Protein AF-A0A660A2M6-F1 (afdb_monomer)

Solvent-accessible surface area (backbone atoms only — not comparable to full-atom values): 5338 Å² total; per-residue (Å²): 132,86,54,66,68,58,50,52,53,50,29,59,75,67,74,46,66,57,68,67,61,45,51,49,50,27,62,78,69,73,40,78,62,93,88,64,86,69,58,71,73,56,45,52,51,55,52,52,41,52,53,47,29,57,69,73,38,54,99,88,48,68,91,47,71,66,57,47,50,53,37,48,53,51,32,54,52,53,52,48,53,56,62,61,70,73,73,121

Organism: Streptococcus pyogenes (NCBI:txid1314)

Foldseek 3Di:
DDAPVNLQVVCVVVVHDGLLVQLVCCLVVVHHDPPDDDDPVSVVVSVQLNVQLVVPAPPVGDPDPVSSSVSSVVSNVVRNVVVVVVPD

pLDDT: mean 83.78, std 10.8, range [36.09, 93.94]

Secondary structure (DSSP, 8-state):
---HHHHHHHHHHTTPPPHHHHHHHHHHHSS--TT----HHHHHHHHHHHHHHHHHSBTTB-SSHHHHHHHHHHHHHHHHHHHHHT--

Mean predicted aligned error: 5.65 Å

Sequence (88 aa):
MMSLECLRIYLKKSQFTELEHLLFRIIVLGGYPDDMYFPSRVRTIITSLVNNIRKNLDSEGYRSVEELEEAIEKAISEHDEITQKGGG

Radius of gyration: 12.98 Å; Cα contacts (8 Å, |Δi|>4): 50; chains: 1; bounding box: 39×18×28 Å

Structure (mmCIF, N/CA/C/O backbone):
data_AF-A0A660A2M6-F1
#
_entry.id   AF-A0A660A2M6-F1
#
loop_
_atom_site.group_PDB
_atom_site.id
_atom_site.type_symbol
_atom_site.label_atom_id
_atom_site.label_alt_id
_atom_site.label_comp_id
_atom_site.label_asym_id
_atom_site.label_entity_id
_atom_site.label_seq_id
_atom_site.pdbx_PDB_ins_code
_atom_site.Cartn_x
_atom_site.Cartn_y
_atom_site.Cartn_z
_atom_site.occupancy
_atom_site.B_iso_or_equiv
_atom_site.auth_seq_id
_atom_site.auth_comp_id
_atom_site.auth_asym_id
_atom_site.auth_atom_id
_atom_site.pdbx_PDB_model_num
ATOM 1 N N . MET A 1 1 ? 15.922 -7.296 -1.909 1.00 54.28 1 MET A N 1
ATOM 2 C CA . MET A 1 1 ? 14.556 -6.813 -2.247 1.00 54.28 1 MET A CA 1
ATOM 3 C C . MET A 1 1 ? 14.677 -5.442 -2.931 1.00 54.28 1 MET A C 1
ATOM 5 O O . MET A 1 1 ? 15.772 -4.903 -2.920 1.00 54.28 1 MET A O 1
ATOM 9 N N . MET A 1 2 ? 13.671 -4.902 -3.635 1.00 64.62 2 MET A N 1
ATOM 10 C CA . MET A 1 2 ? 13.747 -3.496 -4.115 1.00 64.62 2 MET A CA 1
ATOM 11 C C . MET A 1 2 ? 13.420 -2.561 -2.946 1.00 64.62 2 MET A C 1
ATOM 13 O O . MET A 1 2 ? 12.527 -2.903 -2.175 1.00 64.62 2 MET A O 1
ATOM 17 N N . SER A 1 3 ? 14.114 -1.428 -2.814 1.00 80.25 3 SER A N 1
ATOM 18 C CA . SER A 1 3 ? 13.808 -0.436 -1.775 1.00 80.25 3 SER A CA 1
ATOM 19 C C . SER A 1 3 ? 12.518 0.332 -2.081 1.00 80.25 3 SER A C 1
ATOM 21 O O . SER A 1 3 ? 12.107 0.442 -3.243 1.00 80.25 3 SER A O 1
ATOM 23 N N . LEU A 1 4 ? 11.889 0.889 -1.042 1.00 83.94 4 LEU A N 1
ATOM 24 C CA . LEU A 1 4 ? 10.729 1.779 -1.171 1.00 83.94 4 LEU A CA 1
ATOM 25 C C . LEU A 1 4 ? 11.044 3.019 -2.008 1.00 83.94 4 LEU A C 1
ATOM 27 O O . LEU A 1 4 ? 10.225 3.447 -2.819 1.00 83.94 4 LEU A O 1
ATOM 31 N N . GLU A 1 5 ? 12.256 3.552 -1.880 1.00 82.56 5 GLU A N 1
ATOM 32 C CA . GLU A 1 5 ? 12.724 4.670 -2.696 1.00 82.56 5 GLU A CA 1
ATOM 33 C C . GLU A 1 5 ? 12.712 4.322 -4.195 1.00 82.56 5 GLU A C 1
ATOM 35 O O . GLU A 1 5 ? 12.182 5.074 -5.014 1.00 82.56 5 GLU A O 1
ATOM 40 N N . CYS A 1 6 ? 13.193 3.129 -4.563 1.00 82.31 6 CYS A N 1
ATOM 41 C CA . CYS A 1 6 ? 13.131 2.643 -5.941 1.00 82.31 6 CYS A CA 1
ATOM 42 C C . CYS A 1 6 ? 11.687 2.462 -6.438 1.00 82.31 6 CYS A C 1
ATOM 44 O O . CYS A 1 6 ? 11.407 2.759 -7.602 1.00 82.31 6 CYS A O 1
ATOM 46 N N . LEU A 1 7 ? 10.762 2.018 -5.577 1.00 85.25 7 LEU A N 1
ATOM 47 C CA . LEU A 1 7 ? 9.336 1.935 -5.911 1.00 85.25 7 LEU A CA 1
ATOM 48 C C . LEU A 1 7 ? 8.740 3.323 -6.184 1.00 85.25 7 LEU A C 1
ATOM 50 O O . LEU A 1 7 ? 8.100 3.515 -7.216 1.00 85.25 7 LEU A O 1
ATOM 54 N N . ARG A 1 8 ? 8.992 4.300 -5.307 1.00 87.38 8 ARG A N 1
ATOM 55 C CA . ARG A 1 8 ? 8.517 5.684 -5.471 1.00 87.38 8 ARG A CA 1
ATOM 56 C C . ARG A 1 8 ? 9.063 6.323 -6.751 1.00 87.38 8 ARG A C 1
ATOM 58 O O . ARG A 1 8 ? 8.302 6.916 -7.516 1.00 87.38 8 ARG A O 1
ATOM 65 N N . ILE A 1 9 ? 10.355 6.140 -7.045 1.00 85.38 9 ILE A N 1
ATOM 66 C CA . ILE A 1 9 ? 10.970 6.610 -8.299 1.00 85.38 9 ILE A CA 1
ATOM 67 C C . ILE A 1 9 ? 10.307 5.948 -9.513 1.00 85.38 9 ILE A C 1
ATOM 69 O O . ILE A 1 9 ? 10.031 6.626 -10.505 1.00 85.38 9 ILE A O 1
ATOM 73 N N . TYR A 1 10 ? 10.048 4.639 -9.450 1.00 86.25 10 TYR A N 1
ATOM 74 C CA . TYR A 1 10 ? 9.390 3.905 -10.528 1.00 86.25 10 TYR A CA 1
ATOM 75 C C . TYR A 1 10 ? 7.979 4.438 -10.813 1.00 86.25 10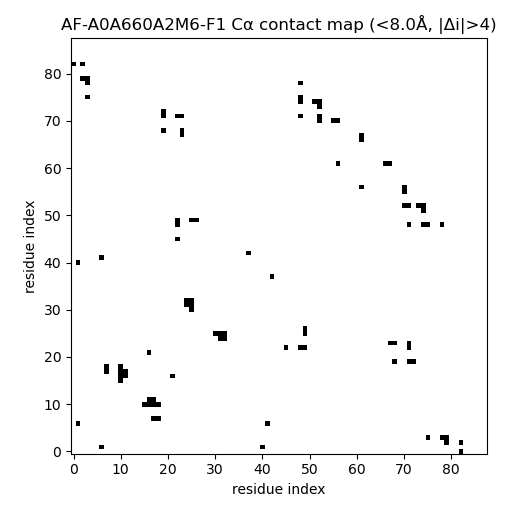 TYR A C 1
ATOM 77 O O . TYR A 1 10 ? 7.659 4.711 -11.973 1.00 86.25 10 TYR A O 1
ATOM 85 N N . LEU A 1 11 ? 7.160 4.624 -9.771 1.00 86.69 11 LEU A N 1
ATOM 86 C CA . LEU A 1 11 ? 5.793 5.138 -9.896 1.00 86.69 11 LEU A CA 1
ATOM 87 C C . LEU A 1 11 ? 5.789 6.542 -10.511 1.00 86.69 11 LEU A C 1
ATOM 89 O O . LEU A 1 11 ? 5.112 6.768 -11.513 1.00 86.69 11 LEU A O 1
ATOM 93 N N . LYS A 1 12 ? 6.648 7.439 -10.009 1.00 85.31 12 LYS A N 1
ATOM 94 C CA . LYS A 1 12 ? 6.781 8.808 -10.525 1.00 85.31 12 LYS A CA 1
ATOM 95 C C . LYS A 1 12 ? 7.204 8.849 -11.996 1.00 85.31 12 LYS A C 1
ATOM 97 O O . LYS A 1 12 ? 6.638 9.604 -12.781 1.00 85.31 12 LYS A O 1
ATOM 102 N N . LYS A 1 13 ? 8.190 8.034 -12.393 1.00 84.12 13 LYS A N 1
ATOM 103 C CA . LYS A 1 13 ? 8.661 7.964 -13.791 1.00 84.12 13 LYS A CA 1
ATOM 104 C C . LYS A 1 13 ? 7.606 7.425 -14.749 1.00 84.12 13 LYS A C 1
ATOM 106 O O . LYS A 1 13 ? 7.595 7.803 -15.914 1.00 84.12 13 LYS A O 1
ATOM 111 N N . SER A 1 14 ? 6.742 6.551 -14.257 1.00 76.75 14 SER A N 1
ATOM 112 C CA . SER A 1 14 ? 5.711 5.897 -15.058 1.00 76.75 14 SER A CA 1
ATOM 113 C C . SER A 1 14 ? 4.380 6.660 -15.040 1.00 76.75 14 SER A C 1
ATOM 115 O O . SER A 1 14 ? 3.368 6.108 -15.452 1.00 76.75 14 SER A O 1
ATOM 117 N N . GLN A 1 15 ? 4.380 7.910 -14.551 1.00 77.50 15 GLN A N 1
ATOM 118 C CA . GLN A 1 15 ? 3.188 8.757 -14.396 1.00 77.50 15 GLN A CA 1
ATOM 119 C C . GLN A 1 15 ? 2.061 8.093 -13.583 1.00 77.50 15 GLN A C 1
ATOM 121 O O . GLN A 1 15 ? 0.891 8.433 -13.740 1.00 77.50 15 GLN A O 1
ATOM 126 N N . PHE A 1 16 ? 2.408 7.148 -12.705 1.00 77.12 16 PHE A N 1
ATOM 127 C CA . PHE A 1 16 ? 1.449 6.526 -11.802 1.00 77.12 16 PHE A CA 1
ATOM 128 C C . PHE A 1 16 ? 1.185 7.414 -10.584 1.00 77.12 16 PHE A C 1
ATOM 130 O O . PHE A 1 16 ? 1.925 8.350 -10.277 1.00 77.12 16 PHE A O 1
ATOM 137 N N . THR A 1 17 ? 0.115 7.070 -9.875 1.00 73.69 17 THR A N 1
ATOM 138 C CA . THR A 1 17 ? -0.281 7.637 -8.588 1.00 73.69 17 THR A CA 1
ATOM 139 C C . THR A 1 17 ? 0.833 7.521 -7.531 1.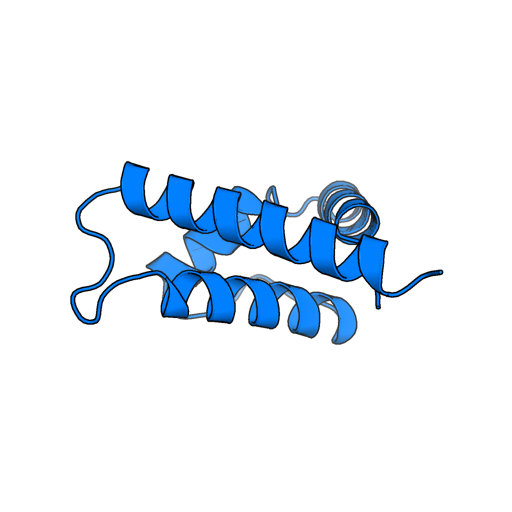00 73.69 17 THR A C 1
ATOM 141 O O . THR A 1 17 ? 1.622 6.573 -7.562 1.00 73.69 17 THR A O 1
ATOM 144 N N . GLU A 1 18 ? 0.885 8.467 -6.582 1.00 88.50 18 GLU A N 1
ATOM 145 C CA . GLU A 1 18 ? 1.726 8.356 -5.377 1.00 88.50 18 GLU A CA 1
ATOM 146 C C . GLU A 1 18 ? 1.447 7.039 -4.635 1.00 88.50 18 GLU A C 1
ATOM 148 O O . GLU A 1 18 ? 0.334 6.512 -4.693 1.00 88.50 18 GLU A O 1
ATOM 153 N N . LEU A 1 19 ? 2.464 6.475 -3.974 1.00 91.38 19 LEU A N 1
ATOM 154 C CA . LEU A 1 19 ? 2.386 5.132 -3.387 1.00 91.38 19 LEU A CA 1
ATOM 155 C C . LEU A 1 19 ? 1.248 5.033 -2.365 1.00 91.38 19 LEU A C 1
ATOM 157 O O . LEU A 1 19 ? 0.499 4.063 -2.362 1.00 91.38 19 LEU A O 1
ATOM 161 N N . GLU A 1 20 ? 1.109 6.054 -1.537 1.00 92.62 20 GLU A N 1
ATOM 162 C CA . GLU A 1 20 ? 0.109 6.198 -0.491 1.00 92.62 20 GLU A CA 1
ATOM 163 C C . GLU A 1 20 ? -1.301 6.161 -1.098 1.00 92.62 20 GLU A C 1
ATOM 165 O O . GLU A 1 20 ? -2.128 5.327 -0.729 1.00 92.62 20 GLU A O 1
ATOM 170 N N . HIS A 1 21 ? -1.544 6.974 -2.127 1.00 90.31 21 HIS A N 1
ATOM 171 C CA . HIS A 1 21 ? -2.829 7.017 -2.824 1.00 90.31 21 HIS A CA 1
ATOM 172 C C . HIS A 1 21 ? -3.096 5.721 -3.621 1.00 90.31 21 HIS A C 1
ATOM 174 O O . HIS A 1 21 ? -4.231 5.244 -3.681 1.00 90.31 21 HIS A O 1
ATOM 180 N N . LEU A 1 22 ? -2.070 5.069 -4.171 1.00 92.19 22 LEU A N 1
ATOM 181 C CA . LEU A 1 22 ? -2.215 3.743 -4.774 1.00 92.19 22 LEU A CA 1
ATOM 182 C C . LEU A 1 22 ? -2.672 2.697 -3.746 1.00 92.19 22 LEU A C 1
ATOM 184 O O . LEU A 1 22 ? -3.622 1.957 -4.005 1.00 92.19 22 LEU A O 1
ATOM 188 N N . LEU A 1 23 ? -2.007 2.634 -2.591 1.00 93.56 23 LEU A N 1
ATOM 189 C CA . LEU A 1 23 ? -2.353 1.707 -1.514 1.00 93.56 23 LEU A CA 1
ATOM 190 C C . LEU A 1 23 ? -3.771 1.975 -1.012 1.00 93.56 23 LEU A C 1
ATOM 192 O O . LEU A 1 23 ? -4.555 1.034 -0.906 1.00 93.56 23 LEU A O 1
ATOM 196 N N . PHE A 1 24 ? -4.128 3.245 -0.819 1.00 93.06 24 PHE A N 1
ATOM 197 C CA . PHE A 1 24 ? -5.481 3.662 -0.467 1.00 93.06 24 PHE A CA 1
ATOM 198 C C . PHE A 1 24 ? -6.517 3.116 -1.456 1.00 93.06 24 PHE A C 1
ATOM 200 O O . PHE A 1 24 ? -7.445 2.412 -1.058 1.00 93.06 24 PHE A O 1
ATOM 207 N N . ARG A 1 25 ? -6.328 3.350 -2.764 1.00 91.12 25 ARG A N 1
ATOM 208 C CA . ARG A 1 25 ? -7.244 2.849 -3.803 1.00 91.12 25 ARG A CA 1
ATOM 209 C C . ARG A 1 25 ? -7.365 1.329 -3.779 1.00 91.12 25 ARG A C 1
ATOM 211 O O . ARG A 1 25 ? -8.475 0.823 -3.897 1.00 91.12 25 ARG A O 1
ATOM 218 N N . ILE A 1 26 ? -6.258 0.604 -3.615 1.00 92.50 26 ILE A N 1
ATOM 219 C CA . ILE A 1 26 ? -6.281 -0.865 -3.576 1.00 92.50 26 ILE A CA 1
ATOM 220 C C . ILE A 1 26 ? -7.070 -1.381 -2.371 1.00 92.50 26 ILE A C 1
ATOM 222 O O . ILE A 1 26 ? -7.815 -2.356 -2.485 1.00 92.50 26 ILE A O 1
ATOM 226 N N . ILE A 1 27 ? -6.907 -0.746 -1.210 1.00 91.12 27 ILE A N 1
ATOM 227 C CA . ILE A 1 27 ? -7.633 -1.131 -0.001 1.00 91.12 27 ILE A CA 1
ATOM 228 C C . ILE A 1 27 ? -9.128 -0.848 -0.168 1.00 91.12 27 ILE A C 1
ATOM 230 O O . ILE A 1 27 ? -9.924 -1.764 0.027 1.00 91.12 27 ILE A O 1
ATOM 234 N N . VAL A 1 28 ? -9.493 0.359 -0.608 1.00 90.06 28 VAL A N 1
ATOM 235 C CA . VAL A 1 28 ? -10.894 0.783 -0.780 1.00 90.06 28 VAL A CA 1
ATOM 236 C C . VAL A 1 28 ? -11.621 -0.029 -1.856 1.00 90.06 28 VAL A C 1
ATOM 238 O O . VAL A 1 28 ? -12.769 -0.415 -1.662 1.00 90.06 28 VAL A O 1
ATOM 241 N N . LEU A 1 29 ? -10.969 -0.320 -2.985 1.00 90.00 29 LEU A N 1
ATOM 242 C CA . LEU A 1 29 ? -11.569 -1.092 -4.081 1.00 90.00 29 LEU A CA 1
ATOM 243 C C . LEU A 1 29 ? -11.503 -2.610 -3.857 1.00 90.00 29 LEU A C 1
ATOM 245 O O . LEU A 1 29 ? -12.090 -3.374 -4.620 1.00 90.00 29 LEU A O 1
ATOM 249 N N . GLY A 1 30 ? -10.759 -3.071 -2.849 1.00 88.50 30 GLY A N 1
ATOM 250 C CA . GLY A 1 30 ? -10.547 -4.493 -2.574 1.00 88.50 30 GLY A CA 1
ATOM 251 C C . GLY A 1 30 ? -9.582 -5.203 -3.536 1.00 88.50 30 GLY A C 1
ATOM 252 O O . GLY A 1 30 ? -9.291 -6.384 -3.331 1.00 88.50 30 GLY A O 1
ATOM 253 N N . GLY A 1 31 ? -9.027 -4.506 -4.532 1.00 88.38 31 GLY A N 1
ATOM 254 C CA . GLY A 1 31 ? -8.163 -5.070 -5.568 1.00 88.38 31 GLY A CA 1
ATOM 255 C C . GLY A 1 31 ? -7.339 -4.015 -6.308 1.00 88.38 31 GLY A C 1
ATOM 256 O O . GLY A 1 31 ? -7.450 -2.819 -6.049 1.00 88.38 31 GLY A O 1
ATOM 257 N N . TYR A 1 32 ? -6.480 -4.465 -7.224 1.00 88.62 32 TYR A N 1
ATOM 258 C CA . TYR A 1 32 ? -5.729 -3.554 -8.091 1.00 88.62 32 TYR A CA 1
ATOM 259 C C . TYR A 1 32 ? -6.684 -2.833 -9.053 1.00 88.62 32 TYR A C 1
ATOM 261 O O . TYR A 1 32 ? -7.580 -3.487 -9.582 1.00 88.62 32 TYR A O 1
ATOM 269 N N . PRO A 1 33 ? -6.492 -1.529 -9.317 1.00 84.88 33 PRO A N 1
ATOM 270 C CA . PRO A 1 33 ? -7.235 -0.836 -10.364 1.00 84.88 33 PRO A CA 1
ATOM 271 C C . PRO A 1 33 ? -7.033 -1.490 -11.739 1.00 84.88 33 PRO A C 1
ATOM 273 O O . PRO A 1 33 ? -5.901 -1.814 -12.104 1.00 84.88 33 PRO A O 1
ATOM 276 N N . ASP A 1 34 ? -8.118 -1.668 -12.498 1.00 81.12 34 ASP A N 1
ATOM 277 C CA . ASP A 1 34 ? -8.117 -2.367 -13.799 1.00 81.12 34 ASP A CA 1
ATOM 278 C C . ASP A 1 34 ? -7.212 -1.700 -14.849 1.00 81.12 34 ASP A C 1
ATOM 280 O O . ASP A 1 34 ? -6.719 -2.345 -15.773 1.00 81.12 34 ASP A O 1
ATOM 284 N N . ASP A 1 35 ? -6.968 -0.400 -14.695 1.00 80.25 35 ASP A N 1
ATOM 285 C CA . ASP A 1 35 ? -6.119 0.417 -15.555 1.00 80.25 35 ASP A CA 1
ATOM 286 C C . ASP A 1 35 ? -4.615 0.287 -15.244 1.00 80.25 35 ASP A C 1
ATOM 288 O O . ASP A 1 35 ? -3.785 0.872 -15.943 1.00 80.25 35 ASP A O 1
ATOM 292 N N . MET A 1 36 ? -4.226 -0.489 -14.225 1.00 78.88 36 MET A N 1
ATOM 293 C CA . MET A 1 36 ? -2.829 -0.608 -13.804 1.00 78.88 36 MET A CA 1
ATOM 294 C C . MET A 1 36 ? -2.155 -1.895 -14.272 1.00 78.88 36 MET A C 1
ATOM 296 O O . MET A 1 36 ? -2.476 -3.002 -13.839 1.00 78.88 36 MET A O 1
ATOM 300 N N . TYR A 1 37 ? -1.088 -1.739 -15.058 1.00 82.31 37 TYR A N 1
ATOM 301 C CA . TYR A 1 37 ? -0.175 -2.831 -15.384 1.00 82.31 37 TYR A CA 1
ATOM 302 C C . TYR A 1 37 ? 1.184 -2.652 -14.697 1.00 82.31 37 TYR A C 1
ATOM 304 O O . TYR A 1 37 ? 2.040 -1.892 -15.148 1.00 82.31 37 TYR A O 1
ATOM 312 N N . PHE A 1 38 ? 1.405 -3.393 -13.607 1.00 85.56 38 PHE A N 1
ATOM 313 C CA . PHE A 1 38 ? 2.675 -3.392 -12.878 1.00 85.56 38 PHE A CA 1
ATOM 314 C C . PHE A 1 38 ? 3.559 -4.600 -13.224 1.00 85.56 38 PHE A C 1
ATOM 316 O O . PHE A 1 38 ? 3.067 -5.732 -13.274 1.00 85.56 38 PHE A O 1
ATOM 323 N N . PRO A 1 39 ? 4.886 -4.421 -13.353 1.00 87.69 39 PRO A N 1
ATOM 324 C CA . PRO A 1 39 ? 5.831 -5.531 -13.378 1.00 87.69 39 PRO A CA 1
ATOM 325 C C . PRO A 1 39 ? 5.698 -6.413 -12.131 1.00 87.69 39 PRO A C 1
ATOM 327 O O . PRO A 1 39 ? 5.402 -5.925 -11.039 1.00 87.69 39 PRO A O 1
ATOM 330 N N . SER A 1 40 ? 6.001 -7.711 -12.259 1.00 88.50 40 SER A N 1
ATOM 331 C CA . SER A 1 40 ? 5.832 -8.682 -11.163 1.00 88.50 40 SER A CA 1
ATOM 332 C C . SER A 1 40 ? 6.505 -8.249 -9.858 1.00 88.50 40 SER A C 1
ATOM 334 O O . SER A 1 40 ? 5.913 -8.376 -8.794 1.00 88.50 40 SER A O 1
ATOM 336 N N . ARG A 1 41 ? 7.718 -7.690 -9.939 1.00 86.19 41 ARG A N 1
ATOM 337 C CA . ARG A 1 41 ? 8.479 -7.233 -8.767 1.00 86.19 41 ARG A CA 1
ATOM 338 C C . ARG A 1 41 ? 7.797 -6.076 -8.031 1.00 86.19 41 ARG A C 1
ATOM 340 O O . ARG A 1 41 ? 7.844 -6.030 -6.808 1.00 86.19 41 ARG A O 1
ATOM 347 N N . VAL A 1 42 ? 7.164 -5.167 -8.771 1.00 88.62 42 VAL A N 1
ATOM 348 C CA . VAL A 1 42 ? 6.402 -4.041 -8.213 1.00 88.62 42 VAL A CA 1
ATOM 349 C C . VAL A 1 42 ? 5.132 -4.562 -7.541 1.00 88.62 42 VAL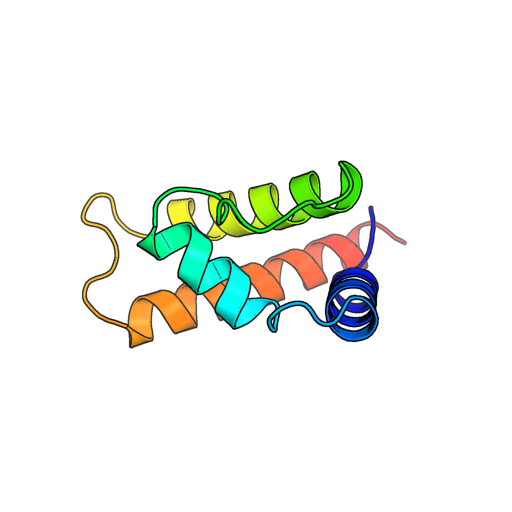 A C 1
ATOM 351 O O . VAL A 1 42 ? 4.884 -4.228 -6.384 1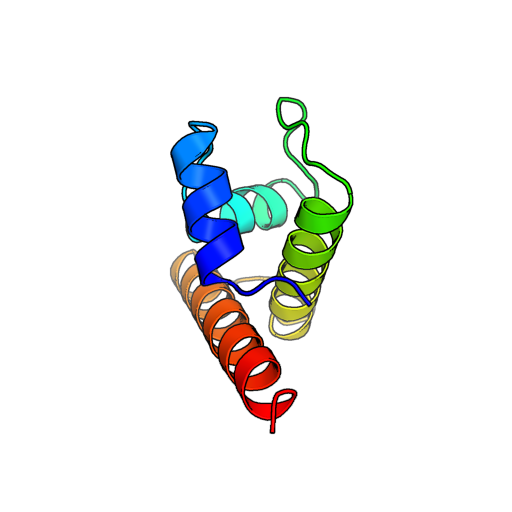.00 88.62 42 VAL A O 1
ATOM 354 N N . ARG A 1 43 ? 4.403 -5.478 -8.200 1.00 89.44 43 ARG A N 1
ATOM 355 C CA . ARG A 1 43 ? 3.229 -6.147 -7.609 1.00 89.44 43 ARG A CA 1
ATOM 356 C C . ARG A 1 43 ? 3.555 -6.843 -6.296 1.00 89.44 43 ARG A C 1
ATOM 358 O O . ARG A 1 43 ? 2.799 -6.714 -5.347 1.00 89.44 43 ARG A O 1
ATOM 365 N N . THR A 1 44 ? 4.679 -7.553 -6.207 1.00 90.56 44 THR A N 1
ATOM 366 C CA . THR A 1 44 ? 5.065 -8.241 -4.966 1.00 90.56 44 THR A CA 1
ATOM 367 C C . THR A 1 44 ? 5.175 -7.278 -3.783 1.00 90.56 44 THR A C 1
ATOM 369 O O . THR A 1 44 ? 4.681 -7.588 -2.703 1.00 90.56 44 THR A O 1
ATOM 372 N N . ILE A 1 45 ? 5.784 -6.108 -3.982 1.00 90.88 45 ILE A N 1
ATOM 373 C CA . ILE A 1 45 ? 5.984 -5.129 -2.905 1.00 90.88 45 ILE A CA 1
ATOM 374 C C . ILE A 1 45 ? 4.662 -4.473 -2.525 1.00 90.88 45 ILE A C 1
ATOM 376 O O . ILE A 1 45 ? 4.333 -4.424 -1.345 1.00 90.88 45 ILE A O 1
ATOM 380 N N . ILE A 1 46 ? 3.877 -4.040 -3.516 1.00 92.06 46 ILE A N 1
ATOM 381 C CA . ILE A 1 46 ? 2.556 -3.450 -3.273 1.00 92.06 46 ILE A CA 1
ATOM 382 C C . ILE A 1 46 ? 1.666 -4.447 -2.522 1.00 92.06 46 ILE A C 1
ATOM 384 O O . ILE A 1 46 ? 1.088 -4.101 -1.499 1.00 92.06 46 ILE A O 1
ATOM 388 N N . THR A 1 47 ? 1.620 -5.709 -2.957 1.00 92.19 47 THR A N 1
ATOM 389 C CA . THR A 1 47 ? 0.867 -6.765 -2.266 1.00 92.19 47 THR A CA 1
ATOM 390 C C . THR A 1 47 ? 1.369 -6.981 -0.837 1.00 92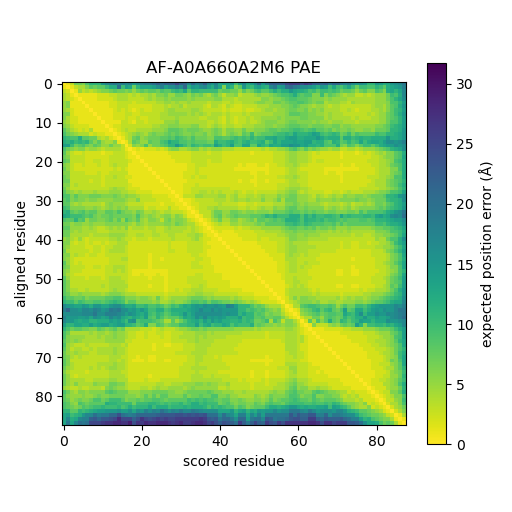.19 47 THR A C 1
ATOM 392 O O . THR A 1 47 ? 0.561 -7.182 0.067 1.00 92.19 47 THR A O 1
ATOM 395 N N . SER A 1 48 ? 2.683 -6.922 -0.601 1.00 92.25 48 SER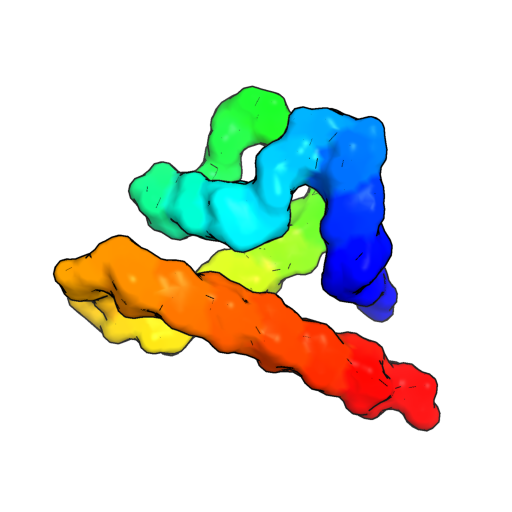 A N 1
ATOM 396 C CA . SER A 1 48 ? 3.242 -7.030 0.751 1.00 92.25 48 SER A CA 1
ATOM 397 C C . SER A 1 48 ? 2.778 -5.886 1.654 1.00 92.25 48 SER A C 1
ATOM 399 O O . SER A 1 48 ? 2.364 -6.140 2.784 1.00 92.25 48 SER A O 1
ATOM 401 N N . LEU A 1 49 ? 2.808 -4.647 1.155 1.00 93.94 49 LEU A N 1
ATOM 402 C CA . LEU A 1 49 ? 2.336 -3.464 1.878 1.00 93.94 49 LEU A CA 1
ATOM 403 C C . LEU A 1 49 ? 0.834 -3.561 2.172 1.00 93.94 49 LEU A C 1
ATOM 405 O O . LEU A 1 49 ? 0.432 -3.428 3.321 1.00 93.94 49 LEU A O 1
ATOM 409 N N . VAL A 1 50 ? 0.019 -3.902 1.170 1.00 93.38 50 VAL A N 1
ATOM 410 C CA . VAL A 1 50 ? -1.436 -4.108 1.309 1.00 93.38 50 VAL A CA 1
ATOM 411 C C . VAL A 1 50 ? -1.759 -5.157 2.369 1.00 93.38 50 VAL A C 1
ATOM 413 O O . VAL A 1 50 ? -2.638 -4.949 3.203 1.00 93.38 50 VAL A O 1
ATOM 416 N N . ASN A 1 51 ? -1.039 -6.278 2.371 1.00 91.50 51 ASN A N 1
ATOM 417 C CA . ASN A 1 51 ? -1.230 -7.314 3.380 1.00 91.50 51 ASN A CA 1
ATOM 418 C C . ASN A 1 51 ? -0.835 -6.833 4.779 1.00 91.50 51 ASN A C 1
ATOM 420 O O . ASN A 1 51 ? -1.482 -7.225 5.744 1.00 91.50 51 ASN A O 1
ATOM 424 N N . ASN A 1 52 ? 0.206 -6.005 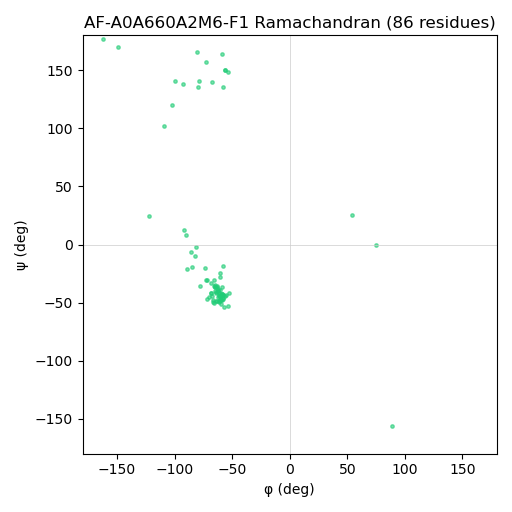4.905 1.00 91.38 52 ASN A N 1
ATOM 425 C CA . ASN A 1 52 ? 0.596 -5.447 6.198 1.00 91.38 52 ASN A CA 1
ATOM 426 C C . ASN A 1 52 ? -0.445 -4.446 6.720 1.00 91.38 52 ASN A C 1
ATOM 428 O O . ASN A 1 52 ? -0.835 -4.516 7.881 1.00 91.38 52 ASN A O 1
ATOM 432 N N . ILE A 1 53 ? -0.971 -3.586 5.843 1.00 92.25 53 ILE A N 1
ATOM 433 C CA . ILE A 1 53 ? -2.070 -2.665 6.167 1.00 92.25 53 ILE A CA 1
ATOM 434 C C . ILE A 1 53 ? -3.273 -3.465 6.676 1.00 92.25 53 ILE A C 1
ATOM 436 O O . ILE A 1 53 ? -3.721 -3.264 7.797 1.00 92.25 53 ILE A O 1
ATOM 440 N N . ARG A 1 54 ? -3.737 -4.459 5.907 1.00 88.50 54 ARG A N 1
ATOM 441 C CA . ARG A 1 54 ? -4.896 -5.294 6.275 1.00 88.50 54 ARG A CA 1
ATOM 442 C C . ARG A 1 54 ? -4.715 -6.085 7.570 1.00 88.50 54 ARG A C 1
ATOM 444 O O . ARG A 1 54 ? -5.708 -6.397 8.205 1.00 88.50 54 ARG A O 1
ATOM 451 N N . LYS A 1 55 ? -3.483 -6.439 7.947 1.00 86.75 55 LYS A N 1
ATOM 452 C CA . LYS A 1 55 ? -3.195 -7.096 9.235 1.00 86.75 55 LYS A CA 1
ATOM 453 C C . LYS A 1 55 ? -3.305 -6.147 10.425 1.00 86.75 55 LYS A C 1
ATOM 455 O O . LYS A 1 55 ? -3.568 -6.615 11.525 1.00 86.75 55 LYS A O 1
ATOM 460 N N . ASN A 1 56 ? -3.018 -4.865 10.211 1.00 81.62 56 ASN A N 1
ATOM 461 C CA . ASN A 1 56 ? -3.106 -3.837 11.244 1.00 81.62 56 ASN A CA 1
ATOM 462 C C . ASN A 1 56 ? -4.528 -3.275 11.387 1.00 81.62 56 ASN A C 1
ATOM 464 O O . ASN A 1 56 ? -4.832 -2.692 12.420 1.00 81.62 56 ASN A O 1
ATOM 468 N N . LEU A 1 57 ? -5.377 -3.448 10.373 1.00 81.62 57 LEU A N 1
ATOM 469 C CA . LEU A 1 57 ? -6.795 -3.114 10.442 1.00 81.62 57 LEU A CA 1
ATOM 470 C C . LEU A 1 57 ? -7.559 -4.232 11.170 1.00 81.62 57 LEU A C 1
ATOM 472 O O . LEU A 1 57 ? -7.339 -5.416 10.904 1.00 81.62 57 LEU A O 1
ATOM 476 N N . ASP A 1 58 ? -8.452 -3.853 12.086 1.00 70.50 58 ASP A N 1
ATOM 477 C CA . ASP A 1 58 ? -9.328 -4.784 12.804 1.00 70.50 58 ASP A CA 1
ATOM 478 C C . ASP A 1 58 ? -10.205 -5.594 11.829 1.00 70.50 58 ASP A C 1
ATOM 480 O O . ASP A 1 58 ? -10.417 -5.222 10.672 1.00 70.50 58 ASP A O 1
ATOM 484 N N . SER A 1 59 ? -10.800 -6.694 12.307 1.00 68.25 59 SER A N 1
ATOM 485 C CA . SER A 1 59 ? -11.750 -7.495 11.512 1.00 68.25 59 SER A CA 1
ATOM 486 C C . SER A 1 59 ? -12.968 -6.704 11.016 1.00 68.25 59 SER A C 1
ATOM 488 O O . SER A 1 59 ? -13.653 -7.149 10.097 1.00 68.25 59 SER A O 1
ATOM 490 N N . GLU A 1 60 ? -13.241 -5.551 11.629 1.00 69.19 60 GLU A N 1
ATOM 491 C CA . GLU A 1 60 ? -14.309 -4.625 11.243 1.00 69.19 60 GLU A CA 1
ATOM 492 C C . GLU A 1 60 ? -13.893 -3.633 10.136 1.00 69.19 60 GLU A C 1
ATOM 494 O O . GLU A 1 60 ? -14.745 -2.924 9.607 1.00 69.19 60 GLU A O 1
ATOM 499 N N . GLY A 1 61 ? -12.615 -3.611 9.733 1.00 72.50 61 GLY A N 1
ATOM 500 C CA . GLY A 1 61 ? -12.065 -2.673 8.750 1.00 72.50 61 GLY A CA 1
ATOM 501 C C . GLY A 1 61 ? -11.547 -1.377 9.381 1.00 72.50 61 GLY A C 1
ATOM 502 O O . GLY A 1 61 ? -11.176 -1.356 10.550 1.00 72.50 61 GLY A O 1
ATOM 503 N N . TYR A 1 62 ? -11.493 -0.304 8.586 1.00 79.75 62 TYR A N 1
ATOM 504 C CA . TYR A 1 62 ? -11.172 1.049 9.054 1.00 79.75 62 TYR A CA 1
ATOM 505 C C . TYR A 1 62 ? -12.463 1.806 9.394 1.00 79.75 62 TYR A C 1
ATOM 507 O O . TYR A 1 62 ? -13.454 1.736 8.663 1.00 79.75 62 TYR A O 1
ATOM 515 N N . ARG A 1 63 ? -12.458 2.540 10.505 1.00 78.44 63 ARG A N 1
ATOM 516 C CA . ARG A 1 63 ? -13.594 3.307 11.037 1.00 78.44 63 ARG A CA 1
ATOM 517 C C . ARG A 1 63 ? -13.635 4.731 10.488 1.00 78.44 63 ARG A C 1
ATOM 519 O O . ARG A 1 63 ? -14.697 5.353 10.505 1.00 78.44 63 ARG A O 1
ATOM 526 N N . SER A 1 64 ? -12.508 5.241 9.991 1.00 88.38 64 SER A N 1
ATOM 527 C CA . SER A 1 64 ? -12.409 6.543 9.327 1.00 88.38 64 SER A CA 1
ATOM 528 C C . SER A 1 64 ? -11.321 6.559 8.245 1.00 88.38 64 SER A C 1
ATOM 530 O O . SER A 1 64 ? -10.548 5.610 8.106 1.00 88.38 64 SER A O 1
ATOM 532 N N . VAL A 1 65 ? -11.287 7.629 7.445 1.00 89.25 65 VAL A N 1
ATOM 533 C CA . VAL A 1 65 ? -10.254 7.825 6.413 1.00 89.25 65 VAL A CA 1
ATOM 534 C C . VAL A 1 65 ? -8.882 7.992 7.063 1.00 89.25 65 VAL A C 1
ATOM 536 O O . VAL A 1 65 ? -7.916 7.398 6.597 1.00 89.25 65 VAL A O 1
ATOM 539 N N . GLU A 1 66 ? -8.822 8.719 8.176 1.00 91.44 66 GLU A N 1
ATOM 540 C CA . GLU A 1 66 ? -7.600 8.996 8.930 1.00 91.44 66 GLU A CA 1
ATOM 541 C C . GLU A 1 66 ? -6.961 7.705 9.460 1.00 91.44 66 GLU A C 1
ATOM 543 O O . GLU A 1 66 ? -5.756 7.520 9.336 1.00 91.44 66 GLU A O 1
ATOM 548 N N . GLU A 1 67 ? -7.759 6.758 9.967 1.00 90.50 67 GLU A N 1
ATOM 549 C CA . GLU A 1 67 ? -7.245 5.457 10.423 1.00 90.50 67 GLU A CA 1
ATOM 550 C C . GLU A 1 67 ? -6.605 4.657 9.276 1.00 90.50 67 GLU A C 1
ATOM 552 O O . GLU A 1 67 ? -5.579 3.995 9.449 1.00 90.50 67 GLU A O 1
ATOM 557 N N . LEU A 1 68 ? -7.192 4.725 8.077 1.00 91.31 68 LEU A N 1
ATOM 558 C CA . LEU A 1 68 ? -6.625 4.078 6.898 1.00 91.31 68 LEU A CA 1
ATOM 559 C C . LEU A 1 68 ? -5.323 4.759 6.454 1.00 91.31 68 LEU A C 1
ATOM 561 O O . LEU A 1 68 ? -4.369 4.066 6.095 1.00 91.31 68 LEU A O 1
ATOM 565 N N . GLU A 1 69 ? -5.270 6.090 6.481 1.00 91.75 69 GLU A N 1
ATOM 566 C CA . GLU A 1 69 ? -4.056 6.856 6.182 1.00 91.75 69 GLU A CA 1
ATOM 567 C C . GLU A 1 69 ? -2.928 6.512 7.166 1.00 91.75 69 GLU A C 1
ATOM 569 O O . GLU A 1 69 ? -1.837 6.140 6.729 1.00 91.75 69 GLU A O 1
ATOM 574 N N . GLU A 1 70 ? -3.208 6.490 8.472 1.00 91.81 70 GLU A N 1
ATOM 575 C CA . GLU A 1 70 ? -2.247 6.086 9.507 1.00 91.81 70 GLU A CA 1
ATOM 576 C C . GLU A 1 70 ? -1.740 4.649 9.295 1.00 91.81 70 GLU A C 1
ATOM 578 O O . GLU A 1 70 ? -0.539 4.373 9.398 1.00 91.81 70 GLU A O 1
ATOM 583 N N . ALA A 1 71 ? -2.628 3.711 8.947 1.00 91.88 71 ALA A N 1
ATOM 584 C CA . ALA A 1 71 ? -2.243 2.329 8.668 1.00 91.88 71 ALA A CA 1
ATOM 585 C C . ALA A 1 71 ? -1.338 2.210 7.426 1.00 91.88 71 ALA A C 1
ATOM 587 O O . ALA A 1 71 ? -0.410 1.392 7.411 1.00 91.88 71 ALA A O 1
ATOM 588 N N . ILE A 1 72 ? -1.584 3.022 6.393 1.00 92.88 72 ILE A N 1
ATOM 589 C CA . ILE A 1 72 ? -0.744 3.101 5.190 1.00 92.88 72 ILE A CA 1
ATOM 590 C C . ILE A 1 72 ? 0.640 3.650 5.540 1.00 92.88 72 ILE A C 1
ATOM 592 O O . ILE A 1 72 ? 1.646 3.025 5.187 1.00 92.88 72 ILE A O 1
ATOM 596 N N . GLU A 1 73 ? 0.706 4.774 6.253 1.00 91.44 73 GLU A N 1
ATOM 597 C CA . GLU A 1 73 ? 1.967 5.396 6.667 1.00 91.44 73 GLU A CA 1
ATOM 598 C C . GLU A 1 73 ? 2.812 4.438 7.511 1.00 91.44 73 GLU A C 1
ATOM 600 O O . GLU A 1 73 ? 3.997 4.222 7.227 1.00 91.44 73 GLU A O 1
ATOM 605 N N . LYS A 1 74 ? 2.184 3.778 8.490 1.00 91.25 74 LYS A N 1
ATOM 606 C CA . LYS A 1 74 ? 2.833 2.776 9.337 1.00 91.25 74 LYS A CA 1
ATOM 607 C C . LYS A 1 74 ? 3.395 1.618 8.513 1.00 91.25 74 LYS A C 1
ATOM 609 O O . LYS A 1 74 ? 4.559 1.254 8.677 1.00 91.25 74 LYS A O 1
ATOM 614 N N . ALA A 1 75 ? 2.608 1.065 7.589 1.00 91.56 75 ALA A N 1
ATOM 615 C CA . ALA A 1 75 ? 3.049 -0.053 6.759 1.00 91.56 75 ALA A CA 1
ATOM 616 C C . ALA A 1 75 ? 4.233 0.311 5.847 1.00 91.56 75 ALA A C 1
ATOM 618 O O . ALA A 1 75 ? 5.114 -0.526 5.624 1.00 91.56 75 ALA A O 1
ATOM 619 N N . ILE A 1 76 ? 4.271 1.544 5.332 1.00 90.94 76 ILE A N 1
ATOM 620 C CA . ILE A 1 76 ? 5.404 2.063 4.558 1.00 90.94 76 ILE A CA 1
ATOM 621 C C . ILE A 1 76 ? 6.642 2.191 5.454 1.00 90.94 76 ILE A C 1
ATOM 623 O O . ILE A 1 76 ? 7.708 1.706 5.076 1.00 90.94 76 ILE A O 1
ATOM 627 N N . SER A 1 77 ? 6.505 2.786 6.641 1.00 88.81 77 SER A N 1
ATOM 628 C CA . SER A 1 77 ? 7.618 2.966 7.582 1.00 88.81 77 SER A CA 1
ATOM 629 C C . SER A 1 77 ? 8.240 1.628 8.003 1.00 88.81 77 SER A C 1
ATOM 631 O O . SER A 1 77 ? 9.454 1.446 7.921 1.00 88.81 77 SER A O 1
ATOM 633 N N . GLU A 1 78 ? 7.414 0.649 8.380 1.00 88.25 78 GLU A N 1
ATOM 634 C CA . GLU A 1 78 ? 7.874 -0.685 8.790 1.00 88.25 78 GLU A CA 1
ATOM 635 C C . GLU A 1 78 ? 8.605 -1.426 7.663 1.00 88.25 78 GLU A C 1
ATOM 637 O O . GLU A 1 78 ? 9.625 -2.084 7.889 1.00 88.25 78 GLU A O 1
ATOM 642 N N . HIS A 1 79 ? 8.107 -1.321 6.429 1.00 86.06 79 HIS A N 1
ATOM 643 C CA . HIS A 1 79 ? 8.759 -1.945 5.282 1.00 86.06 79 HIS A CA 1
ATOM 644 C C . HIS A 1 79 ? 10.141 -1.325 5.012 1.00 86.06 79 HIS A C 1
ATOM 646 O O . HIS A 1 79 ? 11.066 -2.039 4.600 1.00 86.06 79 HIS A O 1
ATOM 652 N N . ASP A 1 80 ? 10.313 -0.021 5.237 1.00 82.38 80 ASP A N 1
ATOM 653 C CA . ASP A 1 80 ? 11.610 0.636 5.058 1.00 82.38 80 ASP A CA 1
ATOM 654 C C . ASP A 1 80 ? 12.630 0.144 6.093 1.00 82.38 80 ASP A C 1
ATOM 656 O O 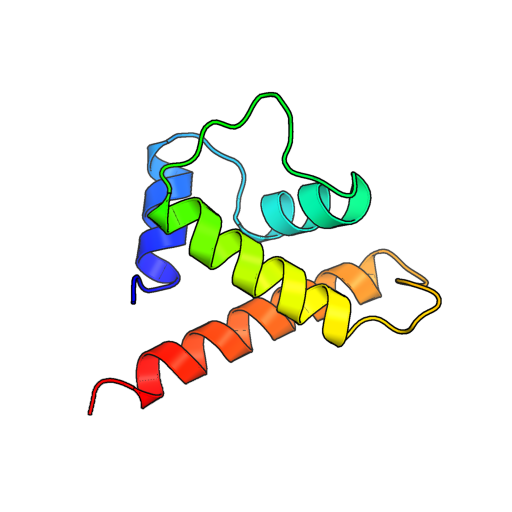. ASP A 1 80 ? 13.731 -0.274 5.724 1.00 82.38 80 ASP A O 1
ATOM 660 N N . GLU A 1 81 ? 12.227 0.038 7.363 1.00 81.31 81 GLU A N 1
ATOM 661 C CA . GLU A 1 81 ? 13.078 -0.508 8.426 1.00 81.31 81 GLU A CA 1
ATOM 662 C C . GLU A 1 81 ? 13.545 -1.943 8.146 1.00 81.31 81 GLU A C 1
ATOM 664 O O . GLU A 1 81 ? 14.716 -2.275 8.352 1.00 81.31 81 GLU A O 1
ATOM 669 N N . ILE A 1 82 ? 12.645 -2.809 7.667 1.00 78.25 82 ILE A N 1
ATOM 670 C CA . ILE A 1 82 ? 12.974 -4.202 7.322 1.00 78.25 82 ILE A CA 1
ATOM 671 C C . ILE A 1 82 ? 14.009 -4.244 6.194 1.00 78.25 82 ILE A C 1
ATOM 673 O O . ILE A 1 82 ? 14.937 -5.057 6.217 1.00 78.25 82 ILE A O 1
ATOM 677 N N . THR A 1 83 ? 13.874 -3.356 5.210 1.00 71.19 83 THR A N 1
ATOM 678 C CA . THR A 1 83 ? 14.771 -3.324 4.051 1.00 71.19 83 THR A CA 1
ATOM 679 C C . THR A 1 83 ? 16.165 -2.809 4.426 1.00 71.19 83 THR A C 1
ATOM 681 O O . THR A 1 83 ? 17.148 -3.270 3.847 1.00 71.19 83 THR A O 1
ATOM 684 N N . GLN A 1 84 ? 16.269 -1.919 5.419 1.00 66.62 84 GLN A N 1
ATOM 685 C CA . GLN A 1 84 ? 17.546 -1.414 5.939 1.00 66.62 84 GLN A CA 1
ATOM 686 C C . GLN A 1 84 ? 18.251 -2.409 6.881 1.00 66.62 84 GLN A C 1
ATOM 688 O O . GLN A 1 84 ? 19.473 -2.531 6.841 1.00 66.62 84 GLN A O 1
ATOM 693 N N . LYS A 1 85 ? 17.503 -3.173 7.691 1.00 62.16 85 LYS A N 1
ATOM 694 C CA . LYS A 1 85 ? 18.064 -4.166 8.633 1.00 62.16 85 LYS A CA 1
ATOM 695 C C . LYS A 1 85 ? 18.598 -5.440 7.958 1.00 62.16 85 LYS A C 1
ATOM 697 O O . LYS A 1 85 ? 19.407 -6.144 8.549 1.00 62.16 85 LYS A O 1
ATOM 702 N N . GLY A 1 86 ? 18.168 -5.746 6.732 1.00 54.50 86 GLY A N 1
ATOM 703 C CA . GLY A 1 86 ? 18.577 -6.947 5.986 1.00 54.50 86 GLY A CA 1
ATOM 704 C C . GLY A 1 86 ? 19.815 -6.794 5.089 1.00 54.50 86 GLY A C 1
ATOM 705 O O . GLY A 1 86 ? 20.068 -7.682 4.277 1.00 54.50 86 GLY A O 1
ATOM 706 N N . GLY A 1 87 ? 20.531 -5.667 5.169 1.00 46.12 87 GLY A N 1
ATOM 707 C CA . GLY A 1 87 ? 21.645 -5.317 4.276 1.00 46.12 87 GLY A CA 1
ATOM 708 C C . GLY A 1 87 ? 22.986 -5.05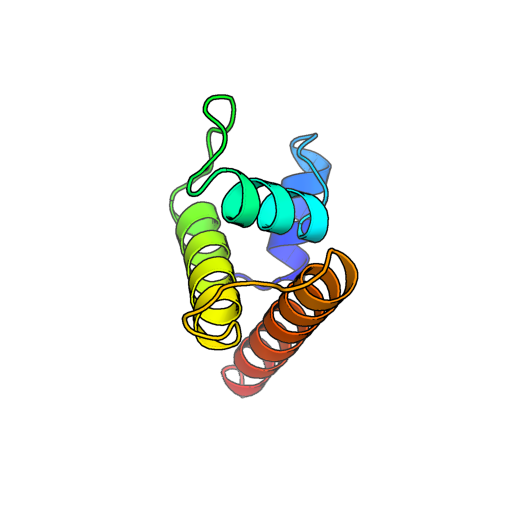3 4.970 1.00 46.12 87 GLY A C 1
ATOM 709 O O . GLY A 1 87 ? 23.783 -4.296 4.417 1.00 46.12 87 GLY A O 1
ATOM 710 N N . GLY A 1 88 ? 23.206 -5.617 6.163 1.00 36.09 88 GLY A N 1
ATOM 711 C CA . GLY A 1 88 ? 24.463 -5.538 6.924 1.00 36.09 88 GLY A CA 1
ATOM 712 C C . GLY A 1 88 ? 25.244 -6.843 6.914 1.00 36.09 88 GLY A C 1
ATOM 713 O O . GLY A 1 88 ? 24.589 -7.907 6.974 1.00 36.09 88 GLY A O 1
#

Nearest PDB structures (foldseek):
  7pqu-assembly1_A  TM=2.622E-01  e=4.483E+00  Homo sapiens
  7wf4-assembly1_D  TM=2.531E-01  e=9.328E+00  Homo sapiens